Protein AF-A0A2X2BKD8-F1 (afdb_monomer_lite)

Structure (mmCIF, N/CA/C/O backbone):
data_AF-A0A2X2BKD8-F1
#
_entry.id   AF-A0A2X2BKD8-F1
#
loop_
_atom_site.group_PDB
_atom_site.id
_atom_site.type_symbol
_atom_site.label_atom_id
_atom_site.label_alt_id
_atom_site.label_comp_id
_atom_site.label_asym_id
_atom_site.label_entity_id
_atom_site.label_seq_id
_atom_site.pdbx_PDB_ins_code
_atom_site.Cartn_x
_atom_site.Cartn_y
_atom_site.Cartn_z
_atom_site.occupancy
_atom_site.B_iso_or_equiv
_atom_site.auth_seq_id
_atom_site.auth_comp_id
_atom_site.auth_asym_id
_atom_site.auth_atom_id
_atom_site.pdbx_PDB_model_num
ATOM 1 N N . MET A 1 1 ? -32.507 49.166 49.470 1.00 54.69 1 MET A N 1
ATOM 2 C CA . MET A 1 1 ? -31.838 47.847 49.554 1.00 54.69 1 MET A CA 1
ATOM 3 C C . MET A 1 1 ? -31.066 47.773 50.863 1.00 54.69 1 MET A C 1
ATOM 5 O O . MET A 1 1 ? -30.187 48.598 51.073 1.00 54.69 1 MET A O 1
ATOM 9 N N . SER A 1 2 ? -31.434 46.878 51.786 1.00 71.44 2 SER A N 1
ATOM 10 C CA . SER A 1 2 ? -30.731 46.770 53.073 1.00 71.44 2 SER A CA 1
ATOM 11 C C . SER A 1 2 ? -29.416 46.000 52.901 1.00 71.44 2 SER A C 1
ATOM 13 O O . SER A 1 2 ? -29.340 45.061 52.107 1.00 71.44 2 SER A O 1
ATOM 15 N N . ARG A 1 3 ? -28.379 46.369 53.668 1.00 70.19 3 ARG A N 1
ATOM 16 C CA . ARG A 1 3 ? -27.059 45.702 53.640 1.00 70.19 3 ARG A CA 1
ATOM 17 C C . ARG A 1 3 ? -27.162 44.182 53.849 1.00 70.19 3 ARG A C 1
ATOM 19 O O . ARG A 1 3 ? -26.378 43.430 53.288 1.00 70.19 3 ARG A O 1
ATOM 26 N N . ARG A 1 4 ? -28.167 43.726 54.604 1.00 75.31 4 ARG A N 1
ATOM 27 C CA . ARG A 1 4 ? -28.430 42.301 54.863 1.00 75.31 4 ARG A CA 1
ATOM 28 C C . ARG A 1 4 ? -29.038 41.578 53.657 1.00 75.31 4 ARG A C 1
ATOM 30 O O . ARG A 1 4 ? -28.643 40.450 53.387 1.00 75.31 4 ARG A O 1
ATOM 37 N N . GLY A 1 5 ? -29.920 42.236 52.900 1.00 74.06 5 GLY A N 1
ATOM 38 C CA . GLY A 1 5 ? -30.506 41.659 51.685 1.00 74.06 5 GLY A CA 1
ATOM 39 C C . GLY A 1 5 ? -29.478 41.456 50.570 1.00 74.06 5 GLY A C 1
ATOM 40 O O . GLY A 1 5 ? -29.537 40.456 49.862 1.00 74.06 5 GLY A O 1
ATOM 41 N N . PHE A 1 6 ? -28.490 42.353 50.467 1.00 72.62 6 PHE A N 1
ATOM 42 C CA . PHE A 1 6 ? -27.374 42.209 49.524 1.00 72.62 6 PHE A CA 1
ATOM 43 C C . PHE A 1 6 ? -26.434 41.052 49.903 1.00 72.62 6 PHE A C 1
ATOM 45 O O . PHE A 1 6 ? -26.053 40.264 49.047 1.00 72.62 6 PHE A O 1
ATOM 52 N N . ILE A 1 7 ? -26.113 40.891 51.193 1.00 76.38 7 ILE A N 1
ATOM 53 C CA . ILE A 1 7 ? -25.257 39.785 51.660 1.00 76.38 7 ILE A CA 1
ATOM 54 C C . ILE A 1 7 ? -25.951 38.426 51.480 1.00 76.38 7 ILE A C 1
ATOM 56 O O . ILE A 1 7 ? -25.318 37.474 51.032 1.00 76.38 7 ILE A O 1
ATOM 60 N N . GLN A 1 8 ? -27.253 38.326 51.769 1.00 68.69 8 GLN A N 1
ATOM 61 C CA . GLN A 1 8 ? -28.006 37.083 51.559 1.00 68.69 8 GLN A CA 1
ATOM 62 C C . GLN A 1 8 ? -28.082 36.689 50.079 1.00 68.69 8 GLN A C 1
ATOM 64 O O . GLN A 1 8 ? -27.883 35.525 49.743 1.00 68.69 8 GLN A O 1
ATOM 69 N N . SER A 1 9 ? -28.314 37.651 49.185 1.00 62.84 9 SER A N 1
ATOM 70 C CA . SER A 1 9 ? -28.346 37.379 47.743 1.00 62.84 9 SER A CA 1
ATOM 71 C C . SER A 1 9 ? -26.959 37.038 47.183 1.00 62.84 9 SER A C 1
ATOM 73 O O . SER A 1 9 ? -26.846 36.116 46.378 1.00 62.84 9 SER A O 1
ATOM 75 N N . ALA A 1 10 ? -25.892 37.678 47.671 1.00 61.44 10 ALA A N 1
ATOM 76 C CA . ALA A 1 10 ? -24.518 37.32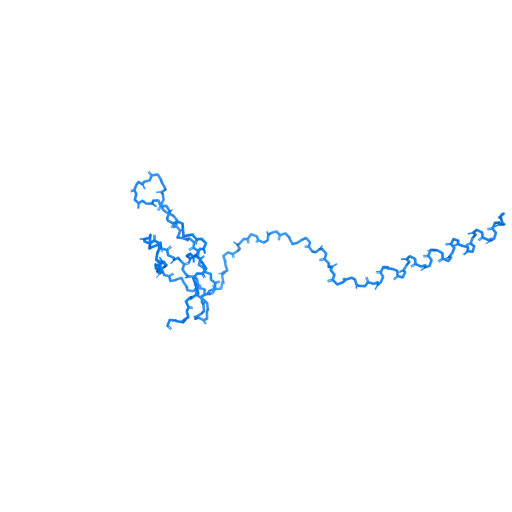2 47.313 1.00 61.44 10 ALA A CA 1
ATOM 77 C C . ALA A 1 10 ? -24.127 35.901 47.775 1.00 61.44 10 ALA A C 1
ATOM 79 O O . ALA A 1 10 ? -23.447 35.181 47.040 1.00 61.44 10 ALA A O 1
ATOM 80 N N . ALA A 1 11 ? -24.586 35.465 48.954 1.00 61.38 11 ALA A N 1
ATOM 81 C CA . ALA A 1 11 ? -24.326 34.121 49.479 1.00 61.38 11 ALA A CA 1
ATOM 82 C C . ALA A 1 11 ? -25.034 33.018 48.667 1.00 61.38 11 ALA A C 1
ATOM 84 O O . ALA A 1 11 ? -24.463 31.961 48.414 1.00 61.38 11 ALA A O 1
ATOM 85 N N . VAL A 1 12 ? -26.261 33.271 48.204 1.00 61.28 12 VAL A N 1
ATOM 86 C CA . VAL A 1 12 ? -27.016 32.311 47.379 1.00 61.28 12 VAL A CA 1
ATOM 87 C C . VAL A 1 12 ? -26.412 32.179 45.975 1.00 61.28 12 VAL A C 1
ATOM 89 O O . VAL A 1 12 ? -26.273 31.069 45.463 1.00 61.28 12 VAL A O 1
ATOM 92 N N . LEU A 1 13 ? -25.994 33.292 45.364 1.00 59.34 13 LEU A N 1
ATOM 93 C CA . LEU A 1 13 ? -25.395 33.293 44.022 1.00 59.34 13 LEU A CA 1
ATOM 94 C C . LEU A 1 13 ? -24.020 32.607 43.979 1.00 59.34 13 LEU A C 1
ATOM 96 O O . LEU A 1 13 ? -23.700 31.926 43.007 1.00 59.34 13 LEU A O 1
ATOM 100 N N . SER A 1 14 ? -23.223 32.743 45.040 1.00 56.53 14 SER A N 1
ATOM 101 C CA . SER A 1 14 ? -21.915 32.083 45.153 1.00 56.53 14 SER A CA 1
ATOM 102 C C . SER A 1 14 ? -22.023 30.575 45.415 1.00 56.53 14 SER A C 1
ATOM 104 O O . SER A 1 14 ? -21.198 29.814 44.911 1.00 56.53 14 SER A O 1
ATOM 106 N N . GLY A 1 15 ? -23.072 30.117 46.110 1.00 57.56 15 GLY A N 1
ATOM 107 C CA . GLY A 1 15 ? -23.341 28.688 46.310 1.00 57.56 15 GLY A CA 1
ATOM 108 C C . GLY A 1 15 ? -23.693 27.935 45.021 1.00 57.56 15 GLY A C 1
ATOM 109 O O . GLY A 1 15 ? -23.256 26.803 44.839 1.00 57.56 15 GLY A O 1
ATOM 110 N N . ALA A 1 16 ? -24.423 28.562 44.091 1.00 54.66 16 ALA A N 1
ATOM 111 C CA . ALA A 1 16 ? -24.854 27.919 42.843 1.00 54.66 16 ALA A CA 1
ATOM 112 C C . ALA A 1 16 ? -23.707 27.702 41.835 1.00 54.66 16 ALA A C 1
ATOM 114 O O . ALA A 1 16 ? -23.683 26.694 41.127 1.00 54.66 16 ALA A O 1
ATOM 115 N N . ALA A 1 17 ? -22.722 28.605 41.794 1.00 55.50 17 ALA A N 1
ATOM 116 C CA . ALA A 1 17 ? -21.574 28.491 40.892 1.00 55.50 17 ALA A CA 1
ATOM 117 C C . ALA A 1 17 ? -20.645 27.314 41.255 1.00 55.50 17 ALA A C 1
ATOM 119 O O . ALA A 1 17 ? -20.049 26.705 40.367 1.00 55.50 17 ALA A O 1
ATOM 120 N N . ALA A 1 18 ? -20.565 26.946 42.539 1.00 56.97 18 ALA A N 1
ATOM 121 C CA . ALA A 1 18 ? -19.753 25.819 43.000 1.00 56.97 18 ALA A CA 1
ATOM 122 C C . ALA A 1 18 ? -20.304 24.450 42.550 1.00 56.97 18 ALA A C 1
ATOM 124 O O . ALA A 1 18 ? -19.540 23.498 42.412 1.00 56.97 18 ALA A O 1
ATOM 125 N N . VAL A 1 19 ? -21.609 24.349 42.272 1.00 57.38 19 VAL A N 1
ATOM 126 C CA . VAL A 1 19 ? -22.254 23.093 41.837 1.00 57.38 19 VAL A CA 1
ATOM 127 C C . VAL A 1 19 ? -22.207 22.915 40.314 1.00 57.38 19 VAL A C 1
ATOM 129 O O . VAL A 1 19 ? -22.290 21.799 39.816 1.00 57.38 19 VAL A O 1
ATOM 132 N N . ALA A 1 20 ? -22.014 23.992 39.546 1.00 57.44 20 ALA A N 1
ATOM 133 C CA . ALA A 1 20 ? -21.862 23.899 38.091 1.00 57.44 20 ALA A CA 1
ATOM 134 C C . ALA A 1 20 ? -20.512 23.283 37.669 1.00 57.44 20 ALA A C 1
ATOM 136 O O . ALA A 1 20 ? -20.409 22.714 36.586 1.00 57.44 20 ALA A O 1
ATOM 137 N N . GLY A 1 21 ? -19.491 23.349 38.534 1.00 58.03 21 GLY A N 1
ATOM 138 C CA . GLY A 1 21 ? -18.180 22.733 38.298 1.00 58.03 21 GLY A CA 1
ATOM 139 C C . GLY A 1 21 ? -18.141 21.210 38.485 1.00 58.03 21 GLY A C 1
ATOM 140 O O . GLY A 1 21 ? -17.157 20.585 38.102 1.00 58.03 21 GLY A O 1
ATOM 141 N N . THR A 1 22 ? -19.187 20.600 39.058 1.00 59.28 22 THR A N 1
ATOM 142 C CA . THR A 1 22 ? -19.269 19.141 39.267 1.00 59.28 22 THR A CA 1
ATOM 143 C C . THR A 1 22 ? -20.071 18.422 38.183 1.00 59.28 22 THR A C 1
ATOM 145 O O . THR A 1 22 ? -20.149 17.192 38.187 1.00 59.28 22 THR A O 1
ATOM 148 N N . VAL A 1 23 ? -20.636 19.157 37.218 1.00 65.31 23 VAL A N 1
ATOM 149 C CA . VAL A 1 23 ? -21.273 18.559 36.044 1.00 65.31 23 VAL A CA 1
ATOM 150 C C . VAL A 1 23 ? -20.175 18.113 35.084 1.00 65.31 23 VAL A C 1
ATOM 152 O O . VAL A 1 23 ? -19.598 18.903 34.339 1.00 65.31 23 VAL A O 1
ATOM 155 N N . SER A 1 24 ? -19.882 16.815 35.121 1.00 67.38 24 SER A N 1
ATOM 156 C CA . SER A 1 24 ? -19.086 16.134 34.105 1.00 67.38 24 SER A CA 1
ATOM 157 C C . SER A 1 24 ? -19.745 16.338 32.737 1.00 67.38 24 SER A C 1
ATOM 159 O O . SER A 1 24 ? -20.770 15.736 32.420 1.00 67.38 24 SER A O 1
ATOM 161 N N . LEU A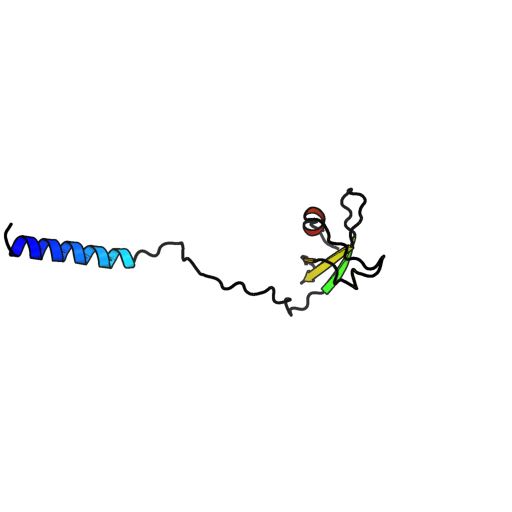 1 25 ? -19.176 17.230 31.927 1.00 72.88 25 LEU A N 1
ATOM 162 C CA . LEU A 1 25 ? -19.542 17.360 30.523 1.00 72.88 25 LEU A CA 1
ATOM 163 C C . LEU A 1 25 ? -18.900 16.192 29.755 1.00 72.88 25 LEU A C 1
ATOM 165 O O . LEU A 1 25 ? -17.701 15.951 29.922 1.00 72.88 25 LEU A O 1
ATOM 169 N N . PRO A 1 26 ? -19.637 15.482 28.881 1.00 71.69 26 PRO A N 1
ATOM 170 C CA . PRO A 1 26 ? -19.120 14.323 28.143 1.00 71.69 26 PRO A CA 1
ATOM 171 C C . PRO A 1 26 ? -18.136 14.699 27.020 1.00 71.69 26 PRO A C 1
ATOM 173 O O . PRO A 1 26 ? -17.791 13.865 26.187 1.00 71.69 26 PRO A O 1
ATOM 176 N N . PHE A 1 27 ? -17.684 15.952 26.974 1.00 71.00 27 PHE A N 1
ATOM 177 C CA . PHE A 1 27 ? -16.688 16.441 26.035 1.00 71.00 27 PHE A CA 1
ATOM 178 C C . PHE A 1 27 ? -15.534 17.078 26.812 1.00 71.00 27 PHE A C 1
ATOM 180 O O . PHE A 1 27 ? -15.663 18.133 27.428 1.00 71.00 27 PHE A O 1
ATOM 187 N N . SER A 1 28 ? -14.381 16.420 26.784 1.00 68.56 28 SER A N 1
ATOM 188 C CA . SER A 1 28 ? -13.120 16.963 27.283 1.00 68.56 28 SER A CA 1
ATOM 189 C C . SER A 1 28 ? -12.287 17.380 26.076 1.00 68.56 28 SER A C 1
ATOM 191 O O . SER A 1 28 ? -11.987 16.549 25.218 1.00 68.56 28 SER A O 1
ATOM 193 N N . ALA A 1 29 ? -11.915 18.657 25.984 1.00 66.69 29 ALA A N 1
ATOM 194 C CA . ALA A 1 29 ? -10.971 19.121 24.973 1.00 66.69 29 ALA A CA 1
ATOM 195 C C . ALA A 1 29 ? -9.560 18.645 25.354 1.00 66.69 29 ALA A C 1
ATOM 197 O O . ALA A 1 29 ? -8.791 19.363 25.987 1.00 66.69 29 ALA A O 1
ATOM 198 N N . ASN A 1 30 ? -9.232 17.400 25.011 1.00 65.00 30 ASN A N 1
ATOM 199 C CA . ASN A 1 30 ? -7.863 16.912 25.096 1.00 65.00 30 ASN A CA 1
ATOM 200 C C . ASN A 1 30 ? -7.074 17.502 23.924 1.00 65.00 30 ASN A C 1
ATOM 202 O O . ASN A 1 30 ? -7.277 17.125 22.769 1.00 65.00 30 ASN A O 1
ATOM 206 N N . ALA A 1 31 ? -6.171 18.437 24.216 1.00 59.59 31 ALA A N 1
ATOM 207 C CA . ALA A 1 31 ? -5.142 18.840 23.271 1.00 59.59 31 ALA A CA 1
ATOM 208 C C . ALA A 1 31 ? -4.134 17.689 23.150 1.00 59.59 31 ALA A C 1
ATOM 210 O O . ALA A 1 31 ? -3.122 17.645 23.848 1.00 59.59 31 ALA A O 1
ATOM 211 N N . GLN A 1 32 ? -4.436 16.716 22.290 1.00 61.28 32 GLN A N 1
ATOM 212 C CA . GLN A 1 32 ? -3.464 15.700 21.918 1.00 61.28 32 GLN A CA 1
ATOM 213 C C . GLN A 1 32 ? -2.353 16.408 21.135 1.00 61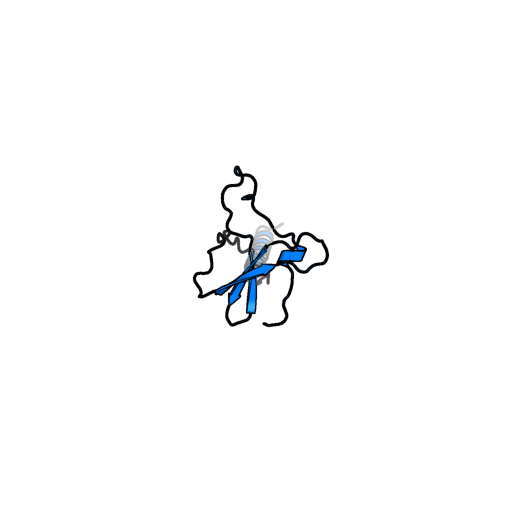.28 32 GLN A C 1
ATOM 215 O O . GLN A 1 32 ? -2.584 16.915 20.035 1.00 61.28 32 GLN A O 1
ATOM 220 N N . THR A 1 33 ? -1.138 16.443 21.686 1.00 58.66 33 THR A N 1
ATOM 221 C CA . THR A 1 33 ? 0.052 16.710 20.877 1.00 58.66 33 THR A CA 1
ATOM 222 C C . THR A 1 33 ? 0.028 15.744 19.692 1.00 58.66 33 THR A C 1
ATOM 224 O O . THR A 1 33 ? -0.289 14.565 19.899 1.00 58.66 33 THR A O 1
ATOM 227 N N . PRO A 1 34 ? 0.309 16.194 18.452 1.00 53.47 34 PRO A N 1
ATOM 228 C CA . PRO A 1 34 ? 0.394 15.277 17.334 1.00 53.47 34 PRO A CA 1
ATOM 229 C C . PRO A 1 34 ? 1.509 14.300 17.677 1.00 53.47 34 PRO A C 1
ATOM 231 O O . PRO A 1 34 ? 2.689 14.645 17.641 1.00 53.47 34 PRO A O 1
ATOM 234 N N . GLN A 1 35 ? 1.128 13.088 18.072 1.00 51.44 35 GLN A N 1
ATOM 235 C CA . GLN A 1 35 ? 2.037 11.966 18.081 1.00 51.44 35 GLN A CA 1
ATOM 236 C C . GLN A 1 35 ? 2.445 11.843 16.620 1.00 51.44 35 GLN A C 1
ATOM 238 O O . GLN A 1 35 ? 1.649 11.413 15.780 1.00 51.44 35 GLN A O 1
ATOM 243 N N . GLY A 1 36 ? 3.642 12.348 16.303 1.00 51.25 36 GLY A N 1
ATOM 244 C CA . GLY A 1 36 ? 4.265 12.119 15.012 1.00 51.25 36 GLY A CA 1
ATOM 245 C C . GLY A 1 36 ? 4.105 10.641 14.703 1.00 51.25 36 GLY A C 1
ATOM 246 O O . GLY A 1 36 ? 4.177 9.828 15.622 1.00 51.25 36 GLY A O 1
ATOM 247 N N . ILE A 1 37 ? 3.780 10.320 13.453 1.00 48.59 37 ILE A N 1
ATOM 248 C CA . ILE A 1 37 ? 3.559 8.954 12.981 1.00 48.59 37 ILE A CA 1
ATOM 249 C C . ILE A 1 37 ? 4.771 8.127 13.420 1.00 48.59 37 ILE A C 1
ATOM 251 O O . ILE A 1 37 ? 5.804 8.142 12.757 1.00 48.59 37 ILE A O 1
ATOM 255 N N . ARG A 1 38 ? 4.677 7.467 14.579 1.00 49.97 38 ARG A N 1
ATOM 256 C CA . ARG A 1 38 ? 5.677 6.510 15.022 1.00 49.97 38 ARG A CA 1
ATOM 257 C C . ARG A 1 38 ? 5.471 5.351 14.059 1.00 49.97 38 ARG A C 1
ATOM 259 O O . ARG A 1 38 ? 4.342 4.854 14.001 1.00 49.97 38 ARG A O 1
ATOM 266 N N . PRO A 1 39 ? 6.463 4.988 13.227 1.00 53.09 39 PRO A N 1
ATOM 267 C CA . PRO A 1 39 ? 6.377 3.726 12.522 1.00 53.09 39 PRO A CA 1
ATOM 268 C C . PRO A 1 39 ? 6.206 2.684 13.623 1.00 53.09 39 PRO A C 1
ATOM 270 O O . PRO A 1 39 ? 7.018 2.604 14.540 1.00 53.09 39 PRO A O 1
ATOM 273 N N . ASP A 1 40 ? 5.044 2.049 13.621 1.00 49.66 40 ASP A N 1
ATOM 274 C CA . ASP A 1 40 ? 4.649 1.069 14.611 1.00 49.66 40 ASP A CA 1
ATOM 275 C C . ASP A 1 40 ? 5.703 -0.048 14.568 1.00 49.66 40 ASP A C 1
ATOM 277 O O . ASP A 1 40 ? 5.737 -0.836 13.628 1.00 49.66 40 ASP A O 1
ATOM 281 N N . GLU A 1 41 ? 6.613 -0.070 15.547 1.00 50.84 41 GLU A N 1
ATOM 282 C CA . GLU A 1 41 ? 7.538 -1.178 15.822 1.00 50.84 41 GLU A CA 1
ATOM 283 C C . GLU A 1 41 ? 6.783 -2.349 16.466 1.00 50.84 41 GLU A C 1
ATOM 285 O O . GLU A 1 41 ? 7.187 -2.941 17.464 1.00 50.84 41 GLU A O 1
ATOM 290 N N . THR A 1 42 ? 5.636 -2.685 15.899 1.00 56.56 42 THR A N 1
ATOM 291 C CA . THR A 1 42 ? 5.058 -4.009 16.043 1.00 56.56 42 THR A CA 1
ATOM 292 C C . THR A 1 42 ? 5.338 -4.737 14.740 1.00 56.56 42 THR A C 1
ATOM 294 O O . THR A 1 42 ? 5.539 -4.103 13.713 1.00 56.56 42 THR A O 1
ATOM 297 N N . SER A 1 43 ? 5.459 -6.058 14.784 1.00 70.69 43 SER A N 1
ATOM 298 C CA . SER A 1 43 ? 5.910 -6.937 13.697 1.00 70.69 43 SER A CA 1
ATOM 299 C C . 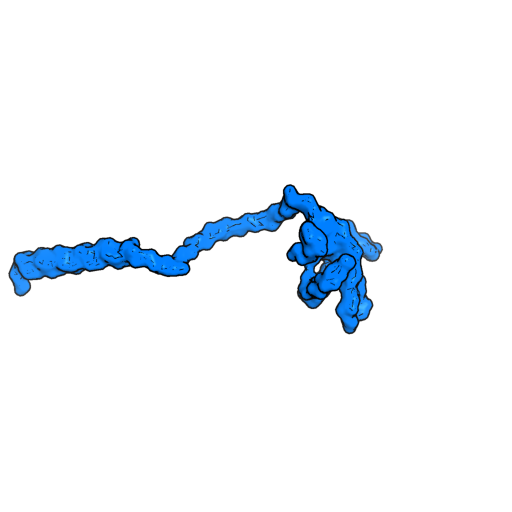SER A 1 43 ? 5.010 -6.911 12.444 1.00 70.69 43 SER A C 1
ATOM 301 O O . SER A 1 43 ? 4.407 -7.920 12.072 1.00 70.69 43 SER A O 1
ATOM 303 N N . GLU A 1 44 ? 4.866 -5.757 11.799 1.00 77.44 44 GLU A N 1
ATOM 304 C CA . GLU A 1 44 ? 4.106 -5.572 10.577 1.00 77.44 44 GLU A CA 1
ATOM 305 C C . GLU A 1 44 ? 4.918 -6.125 9.408 1.00 77.44 44 GLU A C 1
ATOM 307 O O . GLU A 1 44 ? 6.041 -5.708 9.124 1.00 77.44 44 GLU A O 1
ATOM 312 N N . THR A 1 45 ? 4.330 -7.077 8.694 1.00 88.00 45 THR A N 1
ATOM 313 C CA . THR A 1 45 ? 4.906 -7.597 7.461 1.00 88.00 45 THR A CA 1
ATOM 314 C C . THR A 1 45 ? 4.588 -6.641 6.322 1.00 88.00 45 THR A C 1
ATOM 316 O O . THR A 1 45 ? 3.424 -6.347 6.041 1.00 88.00 45 THR A O 1
ATOM 319 N N . ILE A 1 46 ? 5.626 -6.184 5.629 1.00 88.81 46 ILE A N 1
ATOM 320 C CA . ILE A 1 46 ? 5.479 -5.351 4.438 1.00 88.81 46 ILE A CA 1
ATOM 321 C C . ILE A 1 46 ? 5.331 -6.265 3.220 1.00 88.81 46 ILE A C 1
ATOM 323 O O . ILE A 1 46 ? 6.204 -7.084 2.939 1.00 88.81 46 ILE A O 1
ATOM 327 N N . LYS A 1 47 ? 4.238 -6.103 2.473 1.00 88.44 47 LYS A N 1
ATOM 328 C CA . LYS A 1 47 ? 4.020 -6.738 1.167 1.00 88.44 47 LYS A CA 1
ATOM 329 C C . LYS A 1 47 ? 3.868 -5.667 0.093 1.00 88.44 47 LYS A C 1
ATOM 331 O O . LYS A 1 47 ? 3.367 -4.579 0.367 1.00 88.44 47 LYS A O 1
ATOM 336 N N . TYR A 1 48 ? 4.263 -5.981 -1.133 1.00 87.69 48 TYR A N 1
ATOM 337 C CA . TYR A 1 48 ? 4.074 -5.092 -2.277 1.00 87.69 48 TYR A CA 1
ATOM 338 C C . TYR A 1 48 ? 2.977 -5.638 -3.187 1.00 87.69 48 TYR A C 1
ATOM 340 O O . TYR A 1 48 ? 2.923 -6.837 -3.454 1.00 87.69 48 TYR A O 1
ATOM 348 N N . SER A 1 49 ? 2.088 -4.761 -3.648 1.00 86.75 49 SER A N 1
ATOM 349 C CA . SER A 1 49 ? 1.082 -5.090 -4.659 1.00 86.75 49 SER A CA 1
ATOM 350 C C . SER A 1 49 ? 0.887 -3.930 -5.632 1.00 86.75 49 SER A C 1
ATOM 352 O O . SER A 1 49 ? 1.497 -2.875 -5.478 1.00 86.75 49 SER A O 1
ATOM 354 N N . ALA A 1 50 ? 0.051 -4.119 -6.651 1.00 87.19 50 ALA A N 1
ATOM 355 C CA . ALA A 1 50 ? -0.324 -3.065 -7.584 1.00 87.19 50 ALA A CA 1
ATOM 356 C C . ALA A 1 50 ? -1.790 -2.660 -7.391 1.00 87.19 50 ALA A C 1
ATOM 358 O O . ALA A 1 50 ? -2.654 -3.478 -7.066 1.00 87.19 50 ALA A O 1
ATOM 359 N N . CYS A 1 51 ? -2.089 -1.388 -7.638 1.00 86.88 51 CYS A N 1
ATOM 360 C CA . CYS A 1 51 ? -3.452 -0.885 -7.683 1.00 86.88 51 CYS A CA 1
ATOM 361 C C . CYS A 1 51 ? -4.182 -1.461 -8.906 1.00 86.88 51 CYS A C 1
ATOM 363 O O . CYS A 1 51 ? -3.883 -1.103 -10.043 1.00 86.88 51 CYS A O 1
ATOM 365 N N . LEU A 1 52 ? -5.166 -2.329 -8.668 1.00 81.62 52 LEU A N 1
ATOM 366 C CA . LEU A 1 52 ? -5.995 -2.946 -9.714 1.00 81.62 52 LEU A CA 1
ATOM 367 C C . LEU A 1 52 ? -7.258 -2.139 -10.038 1.00 81.62 52 LEU A C 1
ATOM 369 O O . LEU A 1 52 ? -8.131 -2.595 -10.772 1.00 81.62 52 LEU A O 1
ATOM 373 N N . VAL A 1 53 ? -7.381 -0.934 -9.482 1.00 74.88 53 VAL A N 1
ATOM 374 C CA . VAL A 1 53 ? -8.471 -0.033 -9.849 1.00 74.88 53 VAL A CA 1
ATOM 375 C C . VAL A 1 53 ? -8.246 0.378 -11.301 1.00 74.88 53 VAL A C 1
ATOM 377 O O . VAL A 1 53 ? -7.131 0.729 -11.678 1.00 74.88 53 VAL A O 1
ATOM 380 N N . ASN A 1 54 ? -9.299 0.307 -12.115 1.00 71.25 54 ASN A N 1
ATOM 381 C CA . ASN A 1 54 ? -9.280 0.501 -13.568 1.00 71.25 54 ASN A CA 1
ATOM 382 C C . ASN A 1 54 ? -9.008 1.964 -13.998 1.00 71.25 54 ASN A C 1
ATOM 384 O O . ASN A 1 54 ? -9.754 2.554 -14.769 1.00 71.25 54 ASN A O 1
ATOM 388 N N . CYS A 1 55 ? -7.975 2.593 -13.438 1.00 83.31 55 CYS A N 1
ATOM 389 C CA . CYS A 1 55 ? -7.457 3.904 -13.821 1.00 83.31 55 CYS A CA 1
ATOM 390 C C . CYS A 1 55 ? -6.241 3.799 -14.753 1.00 83.31 55 CYS A C 1
ATOM 392 O O . CYS A 1 55 ? -5.650 4.815 -15.095 1.00 83.31 55 CYS A O 1
ATOM 394 N N . GLY A 1 56 ? -5.829 2.581 -15.124 1.00 79.12 56 GLY A N 1
ATOM 395 C CA . GLY A 1 56 ? -4.724 2.316 -16.053 1.00 79.12 56 GLY A CA 1
ATOM 396 C C . GLY A 1 56 ? -3.318 2.479 -15.466 1.00 79.12 56 GLY A C 1
ATOM 397 O O . GLY A 1 56 ? -2.384 1.862 -15.963 1.00 79.12 56 GLY A O 1
ATOM 398 N N . SER A 1 57 ? -3.160 3.228 -14.372 1.00 78.12 57 SER A N 1
ATOM 399 C CA . SER A 1 57 ? -1.850 3.592 -13.813 1.00 78.12 57 SER A CA 1
ATOM 400 C C . SER A 1 57 ? -1.146 2.508 -12.989 1.00 78.12 57 SER A C 1
ATOM 402 O O . SER A 1 57 ? 0.020 2.690 -12.659 1.00 78.12 57 SER A O 1
ATOM 404 N N . ARG A 1 58 ? -1.836 1.416 -12.614 1.00 84.88 58 ARG A N 1
ATOM 405 C CA . ARG A 1 58 ? -1.298 0.264 -11.849 1.00 84.88 58 ARG A CA 1
ATOM 406 C C . ARG A 1 58 ? -0.270 0.634 -10.762 1.00 84.88 58 ARG A C 1
ATOM 408 O O . ARG A 1 58 ? 0.780 0.011 -10.654 1.00 84.88 58 ARG A O 1
ATOM 415 N N . CYS A 1 59 ? -0.573 1.650 -9.951 1.00 88.31 59 CYS A N 1
ATOM 416 C CA . CYS A 1 59 ? 0.389 2.211 -8.997 1.00 88.31 59 CYS A CA 1
ATOM 417 C C . CYS A 1 59 ? 0.913 1.157 -7.996 1.00 88.31 59 CYS A C 1
ATOM 419 O O . CYS A 1 59 ? 0.101 0.363 -7.508 1.00 88.31 59 CYS A O 1
ATOM 421 N N . PRO A 1 60 ? 2.206 1.185 -7.626 1.00 88.50 60 PRO A N 1
ATOM 422 C CA . PRO A 1 60 ? 2.770 0.312 -6.604 1.00 88.50 60 PRO A CA 1
ATOM 423 C C . PRO A 1 60 ? 2.223 0.675 -5.219 1.00 88.50 60 PRO A C 1
ATOM 425 O O . PRO A 1 60 ? 2.146 1.841 -4.833 1.00 88.50 60 PRO A O 1
ATOM 428 N N . LEU A 1 61 ? 1.811 -0.336 -4.463 1.00 88.81 61 LEU A N 1
ATOM 429 C CA . LEU A 1 61 ? 1.241 -0.215 -3.127 1.00 88.81 61 LEU A CA 1
ATOM 430 C C . LEU A 1 61 ? 2.167 -0.908 -2.127 1.00 88.81 61 LEU A C 1
ATOM 432 O O . LEU A 1 61 ? 2.409 -2.111 -2.233 1.00 88.81 61 LEU A O 1
ATOM 436 N N . LYS A 1 62 ? 2.639 -0.163 -1.121 1.00 89.88 62 LYS A N 1
ATOM 437 C CA . LYS A 1 62 ? 3.345 -0.719 0.038 1.00 89.88 62 LYS A CA 1
ATOM 438 C C . LYS A 1 62 ? 2.318 -1.058 1.115 1.00 89.88 62 LYS A C 1
ATOM 440 O O . LYS A 1 62 ? 1.776 -0.171 1.775 1.00 89.88 62 LYS A O 1
ATOM 445 N N . VAL A 1 63 ? 2.004 -2.337 1.252 1.00 89.94 63 VAL A N 1
ATOM 446 C CA . VAL A 1 63 ? 0.941 -2.852 2.117 1.00 89.94 63 VAL A CA 1
ATOM 447 C C . VAL A 1 63 ? 1.532 -3.277 3.456 1.00 89.94 63 VAL A C 1
ATOM 449 O O . VAL A 1 63 ? 2.394 -4.150 3.510 1.00 89.94 63 VAL A O 1
ATOM 452 N N . HIS A 1 64 ? 1.045 -2.674 4.535 1.00 89.00 64 HIS A N 1
ATOM 453 C CA . HIS A 1 64 ? 1.385 -3.039 5.905 1.00 89.00 64 HIS A CA 1
ATOM 454 C C . HIS A 1 64 ? 0.367 -4.059 6.415 1.00 89.00 64 HIS A C 1
ATOM 456 O O . HIS A 1 64 ? -0.829 -3.752 6.513 1.00 89.00 64 HIS A O 1
ATOM 462 N N . VAL A 1 65 ? 0.832 -5.275 6.699 1.00 88.31 65 VAL A N 1
ATOM 463 C CA . VAL A 1 65 ? 0.006 -6.397 7.156 1.00 88.31 65 VAL A CA 1
ATOM 464 C C . VAL A 1 65 ? 0.382 -6.757 8.586 1.00 88.31 65 VAL A C 1
ATOM 466 O O . VAL A 1 65 ? 1.545 -7.029 8.872 1.00 88.31 65 VAL A O 1
ATOM 469 N N . LYS A 1 66 ? -0.611 -6.818 9.468 1.00 87.12 66 LYS A N 1
ATOM 470 C CA . LYS A 1 66 ? -0.461 -7.259 10.856 1.00 87.12 66 LYS A CA 1
ATOM 471 C C . LYS A 1 66 ? -1.549 -8.279 11.157 1.00 87.12 66 LYS A C 1
ATOM 473 O O . LYS A 1 66 ? -2.698 -8.061 10.782 1.00 87.12 66 LYS A O 1
ATOM 478 N N . ASP A 1 67 ? -1.177 -9.408 11.755 1.00 86.62 67 ASP A N 1
ATOM 479 C CA . ASP A 1 67 ? -2.104 -10.501 12.094 1.00 86.62 67 ASP A CA 1
ATOM 480 C C . ASP A 1 67 ? -2.951 -10.984 10.896 1.00 86.62 67 ASP A C 1
ATOM 482 O O . ASP A 1 67 ? -4.135 -11.287 11.014 1.00 86.62 67 ASP A O 1
ATOM 486 N N . GLY A 1 68 ? -2.357 -10.996 9.695 1.00 84.19 68 GLY A N 1
ATOM 487 C CA . GLY A 1 68 ? -3.038 -11.378 8.450 1.00 84.19 68 GLY A CA 1
ATOM 488 C C . GLY A 1 68 ? -3.994 -10.322 7.875 1.00 84.19 68 GLY A C 1
ATOM 489 O O . GLY A 1 68 ? -4.531 -10.518 6.787 1.00 84.19 68 GLY A O 1
ATOM 490 N N . VAL A 1 69 ? -4.168 -9.179 8.544 1.00 84.44 69 VAL A N 1
ATOM 491 C CA . VAL A 1 69 ? -5.056 -8.090 8.119 1.00 84.44 69 VAL A CA 1
ATOM 492 C C . VAL A 1 69 ? -4.244 -6.903 7.605 1.00 84.44 69 VAL A C 1
ATOM 494 O O . VAL A 1 69 ? -3.229 -6.507 8.180 1.00 84.44 69 VAL A O 1
ATOM 497 N N . ILE A 1 70 ? -4.703 -6.293 6.510 1.00 87.19 70 ILE A N 1
ATOM 498 C CA . ILE A 1 70 ? -4.105 -5.059 5.992 1.00 87.19 70 ILE A CA 1
ATOM 499 C C . ILE A 1 70 ? -4.475 -3.903 6.919 1.00 87.19 70 ILE A C 1
ATOM 501 O O . ILE A 1 70 ? -5.636 -3.498 6.992 1.00 87.19 70 ILE A O 1
ATOM 505 N N . ARG A 1 71 ? -3.475 -3.343 7.599 1.00 86.94 71 ARG A N 1
ATOM 506 C CA . ARG A 1 71 ? -3.649 -2.222 8.528 1.00 86.94 71 ARG A CA 1
ATOM 507 C C . ARG A 1 71 ? -3.626 -0.881 7.807 1.00 86.94 71 ARG A C 1
ATOM 509 O O . ARG A 1 71 ? -4.393 0.023 8.142 1.00 86.94 71 ARG A O 1
ATOM 516 N N . ARG A 1 72 ? -2.727 -0.749 6.828 1.00 86.75 72 ARG A N 1
ATOM 517 C CA . ARG A 1 72 ? -2.489 0.492 6.089 1.00 86.75 72 ARG A CA 1
ATOM 518 C C . ARG A 1 72 ? -1.818 0.215 4.747 1.00 86.75 72 ARG A C 1
ATOM 520 O O . ARG A 1 72 ? -1.045 -0.726 4.603 1.00 86.75 72 ARG A O 1
ATOM 527 N N . ILE A 1 73 ? -2.071 1.095 3.784 1.00 88.50 73 ILE A N 1
ATOM 528 C CA . ILE A 1 73 ? -1.300 1.190 2.545 1.00 88.50 73 ILE A CA 1
ATOM 529 C C . ILE A 1 73 ? -0.520 2.504 2.574 1.00 88.50 73 ILE A C 1
ATOM 531 O O . ILE A 1 73 ? -1.100 3.584 2.723 1.00 88.50 73 ILE A O 1
ATOM 535 N N . SER A 1 74 ? 0.797 2.397 2.456 1.00 86.50 74 SER A N 1
ATOM 536 C CA . SER A 1 74 ? 1.731 3.517 2.434 1.00 86.50 74 SER A CA 1
ATOM 537 C C . SER A 1 74 ? 2.286 3.721 1.027 1.00 86.50 74 SER A C 1
ATOM 539 O O . SER A 1 74 ? 2.160 2.867 0.146 1.00 86.50 74 SER A O 1
ATOM 541 N N . ASN A 1 75 ? 2.899 4.881 0.818 1.00 86.62 75 ASN A N 1
ATOM 542 C CA . ASN A 1 75 ? 3.659 5.139 -0.396 1.00 86.62 75 ASN A CA 1
ATOM 543 C C . ASN A 1 75 ? 4.950 4.309 -0.361 1.00 86.62 75 ASN A C 1
ATOM 545 O O . ASN A 1 75 ? 5.460 3.980 0.716 1.00 86.62 75 ASN A O 1
ATOM 549 N N . GLU A 1 76 ? 5.489 3.997 -1.532 1.00 82.00 76 GLU A N 1
ATOM 550 C CA . GLU A 1 76 ? 6.829 3.430 -1.630 1.00 82.00 76 GLU A CA 1
ATOM 551 C C . GLU A 1 76 ? 7.875 4.393 -1.053 1.00 82.00 76 GLU A C 1
ATOM 553 O O . GLU A 1 76 ? 7.723 5.620 -1.097 1.00 82.00 76 GLU A O 1
ATOM 558 N N . THR A 1 77 ? 8.916 3.830 -0.448 1.00 76.06 77 THR A N 1
ATOM 559 C CA . THR A 1 77 ? 10.063 4.585 0.056 1.00 76.06 77 THR A CA 1
ATOM 560 C C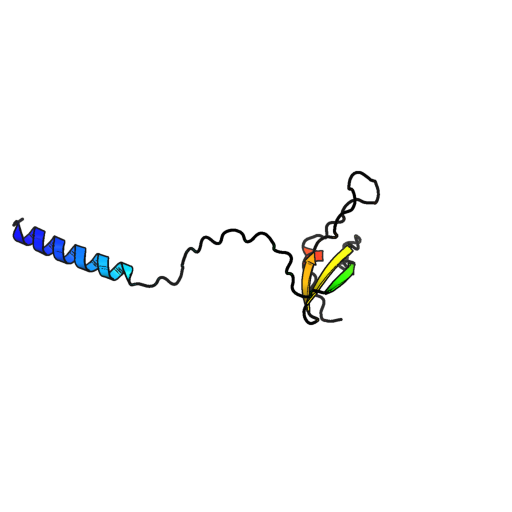 . THR A 1 77 ? 10.901 4.998 -1.142 1.00 76.06 77 THR A C 1
ATOM 562 O O . THR A 1 77 ? 11.491 4.154 -1.805 1.00 76.06 77 THR A O 1
ATOM 565 N N . MET A 1 78 ? 10.839 6.287 -1.447 1.00 68.12 78 MET A N 1
ATOM 566 C CA . MET A 1 78 ? 11.375 6.906 -2.650 1.00 68.12 78 MET A CA 1
ATOM 567 C C . MET A 1 78 ? 12.884 6.736 -2.795 1.00 68.12 78 MET A C 1
ATOM 569 O O . MET A 1 78 ? 13.609 6.762 -1.801 1.00 68.12 78 MET A O 1
ATOM 573 N N . PHE A 1 79 ? 13.324 6.647 -4.045 1.00 70.75 79 PHE A N 1
ATOM 574 C CA . PHE A 1 79 ? 14.710 6.629 -4.472 1.00 70.75 79 PHE A CA 1
ATOM 575 C C . PHE A 1 79 ? 14.870 7.749 -5.517 1.00 70.75 79 PHE A C 1
ATOM 577 O O . PHE A 1 79 ? 14.243 7.681 -6.550 1.00 70.75 79 PHE A O 1
ATOM 584 N N . ASP A 1 80 ? 15.589 8.822 -5.186 1.00 79.81 80 ASP A N 1
ATOM 585 C CA . ASP A 1 80 ? 15.948 9.993 -6.018 1.00 79.81 80 ASP A CA 1
ATOM 586 C C . ASP A 1 80 ? 15.003 10.483 -7.161 1.00 79.81 80 ASP A C 1
ATOM 588 O O . ASP A 1 80 ? 15.018 9.974 -8.281 1.00 79.81 80 ASP A O 1
ATOM 592 N N . ASP A 1 81 ? 14.263 11.579 -6.919 1.00 80.12 81 ASP A N 1
ATOM 59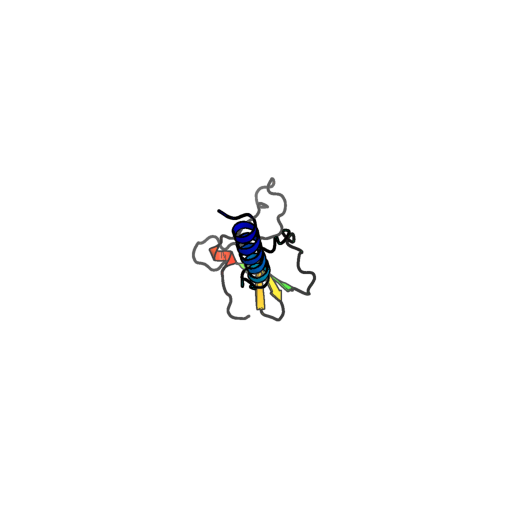3 C CA . ASP A 1 81 ? 13.318 12.198 -7.882 1.00 80.12 81 ASP A CA 1
ATOM 594 C C . ASP A 1 81 ? 14.022 12.978 -9.001 1.00 80.12 81 ASP A C 1
ATOM 596 O O . ASP A 1 81 ? 13.403 13.327 -10.005 1.00 80.12 81 ASP A O 1
ATOM 600 N N . SER A 1 82 ? 15.321 13.255 -8.838 1.00 84.00 82 SER A N 1
ATOM 601 C CA . SER A 1 82 ? 16.116 13.939 -9.859 1.00 84.00 82 SER A CA 1
ATOM 602 C C . SER A 1 82 ? 16.507 13.012 -11.011 1.00 84.00 82 SER A C 1
ATOM 604 O O . SER A 1 82 ? 16.736 13.478 -12.129 1.00 84.00 82 SER A O 1
ATOM 606 N N . THR A 1 83 ? 16.519 11.698 -10.771 1.00 86.50 83 THR A N 1
ATOM 607 C CA . THR A 1 83 ? 16.848 10.708 -11.792 1.00 86.50 83 THR A CA 1
ATOM 608 C C . THR A 1 83 ? 15.583 10.211 -12.495 1.00 86.50 83 THR A C 1
ATOM 610 O O . THR A 1 83 ? 14.672 9.635 -11.892 1.00 86.50 83 THR A O 1
ATOM 613 N N . PHE A 1 84 ? 15.526 10.398 -13.817 1.00 80.62 84 PHE A N 1
ATOM 614 C CA . PHE A 1 84 ? 14.411 9.927 -14.636 1.00 80.62 84 PHE A CA 1
ATOM 615 C C . PHE A 1 84 ? 14.210 8.410 -14.482 1.00 80.62 84 PHE A C 1
ATOM 617 O O . PHE A 1 84 ? 15.143 7.626 -14.633 1.00 80.62 84 PHE A O 1
ATOM 624 N N . GLY A 1 85 ? 12.973 7.999 -14.191 1.00 81.38 85 GLY A N 1
ATOM 625 C CA . GLY A 1 85 ? 12.615 6.596 -13.948 1.00 81.38 85 GLY A CA 1
ATOM 626 C C . GLY A 1 85 ? 12.706 6.144 -12.488 1.00 81.38 85 GLY A C 1
ATOM 627 O O . GLY A 1 85 ? 12.190 5.075 -12.178 1.00 81.38 85 GLY A O 1
ATOM 628 N N . LEU A 1 86 ? 13.271 6.960 -11.593 1.00 83.81 86 LEU A N 1
ATOM 629 C CA . LEU A 1 86 ? 13.318 6.680 -10.152 1.00 83.81 86 LEU A CA 1
ATOM 630 C C . LEU A 1 86 ? 12.308 7.512 -9.338 1.00 83.81 86 LEU A C 1
ATOM 632 O O . LEU A 1 86 ? 12.117 7.271 -8.152 1.00 83.81 86 LEU A O 1
ATOM 636 N N . HIS A 1 87 ? 11.572 8.413 -9.996 1.00 84.50 87 HIS A N 1
ATOM 637 C CA . HIS A 1 87 ? 10.515 9.227 -9.390 1.00 84.50 87 HIS A CA 1
ATOM 638 C C . HIS A 1 87 ? 9.522 8.442 -8.515 1.00 84.50 87 HIS A C 1
ATOM 640 O O . HIS A 1 87 ? 9.167 7.293 -8.786 1.00 84.50 87 HIS A O 1
ATOM 646 N N . GLN A 1 88 ? 9.011 9.103 -7.475 1.00 85.69 88 GLN A N 1
ATOM 647 C CA . GLN A 1 88 ? 8.105 8.458 -6.531 1.00 85.69 88 GLN A CA 1
ATOM 648 C C . GLN A 1 88 ? 6.718 8.326 -7.134 1.00 85.69 88 GLN A C 1
ATOM 650 O O . GLN A 1 88 ? 6.019 9.326 -7.331 1.00 85.69 88 GLN A O 1
ATOM 655 N N . ILE A 1 89 ? 6.230 7.104 -7.278 1.00 84.06 89 ILE A N 1
ATOM 656 C CA . ILE A 1 89 ? 4.839 6.872 -7.621 1.00 84.06 89 ILE A CA 1
ATOM 657 C C . ILE A 1 89 ? 4.021 6.906 -6.330 1.00 84.06 89 ILE A C 1
ATOM 659 O O . ILE A 1 89 ? 4.071 6.024 -5.472 1.00 84.06 89 ILE A O 1
ATOM 663 N N . ARG A 1 90 ? 3.227 7.970 -6.174 1.00 86.50 90 ARG A N 1
ATOM 664 C CA . ARG A 1 90 ? 2.334 8.159 -5.023 1.00 86.50 90 ARG A CA 1
ATOM 665 C C . ARG A 1 90 ? 0.927 7.674 -5.375 1.00 86.50 90 ARG A C 1
ATOM 667 O O . ARG A 1 90 ? 0.250 8.326 -6.173 1.00 86.50 90 ARG A O 1
ATOM 674 N N . PRO A 1 91 ? 0.430 6.579 -4.772 1.00 87.31 91 PRO A N 1
ATOM 675 C CA . PRO A 1 91 ? -0.912 6.089 -5.066 1.00 87.31 91 PRO A CA 1
ATOM 676 C C . PRO A 1 91 ? -1.970 7.129 -4.697 1.00 87.31 91 PRO A C 1
ATOM 678 O O . PRO A 1 91 ? -1.853 7.809 -3.677 1.00 87.31 91 PRO A O 1
ATOM 681 N N . CYS A 1 92 ? -3.033 7.244 -5.491 1.00 89.38 92 CYS A N 1
ATOM 682 C CA . CYS A 1 92 ? -4.145 8.143 -5.185 1.00 89.38 92 CYS A CA 1
ATOM 683 C C . CYS A 1 92 ? -4.953 7.653 -3.967 1.00 89.38 92 CYS A C 1
ATOM 685 O O . CYS A 1 92 ? -4.783 6.528 -3.487 1.00 89.38 92 CYS A O 1
ATOM 687 N N . LEU A 1 93 ? -5.883 8.482 -3.476 1.00 88.88 93 LEU A N 1
ATOM 688 C CA . LEU A 1 93 ? -6.725 8.127 -2.327 1.00 88.88 93 LEU A CA 1
ATOM 689 C C . LEU A 1 93 ? -7.491 6.814 -2.554 1.00 88.88 93 LEU A C 1
ATOM 691 O O . LEU A 1 93 ? -7.560 5.993 -1.646 1.00 88.88 93 LEU A O 1
ATOM 695 N N . ARG A 1 94 ? -7.967 6.584 -3.786 1.00 88.38 94 ARG A N 1
ATOM 696 C CA . ARG A 1 94 ? -8.653 5.345 -4.184 1.00 88.38 94 ARG A CA 1
ATOM 697 C C . ARG A 1 94 ? -7.747 4.120 -4.068 1.00 88.38 94 ARG A C 1
ATOM 699 O O . ARG A 1 94 ? -8.195 3.088 -3.588 1.00 88.38 94 ARG A O 1
ATOM 706 N N . GLY A 1 95 ? -6.483 4.238 -4.488 1.00 88.31 95 GLY A N 1
ATOM 707 C CA . GLY A 1 95 ? -5.493 3.159 -4.398 1.00 88.31 95 GLY A CA 1
ATOM 708 C C . GLY A 1 95 ? -5.132 2.819 -2.951 1.00 88.31 95 GLY A C 1
ATOM 709 O O . GLY A 1 95 ? -5.009 1.652 -2.597 1.00 88.31 95 GLY A O 1
ATOM 710 N N . ARG A 1 96 ? -5.045 3.832 -2.082 1.00 87.69 96 ARG A N 1
ATOM 711 C CA . ARG A 1 96 ? -4.791 3.629 -0.645 1.00 87.69 96 ARG A CA 1
ATOM 712 C C . ARG A 1 96 ? -6.009 3.137 0.135 1.00 87.69 96 ARG A C 1
ATOM 714 O O . ARG A 1 96 ? -5.843 2.613 1.231 1.00 87.69 96 ARG A O 1
ATOM 721 N N . SER A 1 97 ? -7.216 3.307 -0.401 1.00 86.25 97 SER A N 1
ATOM 722 C CA . SER A 1 97 ? -8.457 2.850 0.228 1.00 86.25 97 SER A CA 1
ATOM 723 C C . SER A 1 97 ? -8.939 1.495 -0.293 1.00 86.25 97 SER A C 1
ATOM 725 O O . SER A 1 97 ? -10.058 1.093 0.034 1.00 86.25 97 SER A O 1
ATOM 727 N N . VAL A 1 98 ? -8.150 0.794 -1.118 1.00 82.56 98 VAL A N 1
ATOM 728 C CA . VAL A 1 98 ? -8.527 -0.542 -1.594 1.00 82.56 98 VAL A CA 1
ATOM 729 C C . VAL A 1 98 ? -8.569 -1.494 -0.401 1.00 82.56 98 VAL A C 1
ATOM 731 O O . VAL A 1 98 ? -7.578 -1.700 0.295 1.00 82.56 98 VAL A O 1
ATOM 734 N N . ARG A 1 99 ? -9.738 -2.093 -0.178 1.00 73.81 99 ARG A N 1
ATOM 735 C CA . ARG A 1 99 ? -9.957 -3.119 0.843 1.00 73.81 99 ARG A CA 1
ATOM 736 C C . ARG A 1 99 ? -9.792 -4.484 0.188 1.00 73.81 99 ARG A C 1
ATOM 738 O O . ARG A 1 99 ? -10.701 -4.932 -0.507 1.00 73.81 99 ARG A O 1
ATOM 745 N N . TRP A 1 100 ? -8.641 -5.127 0.368 1.00 68.19 100 TRP A N 1
ATOM 746 C CA . TRP A 1 100 ? -8.482 -6.517 -0.061 1.00 68.19 100 TRP A CA 1
ATOM 747 C C . TRP A 1 100 ? -9.179 -7.411 0.964 1.00 68.19 100 TRP A C 1
ATOM 749 O O . TRP A 1 100 ? -8.913 -7.311 2.161 1.00 68.19 100 TRP A O 1
ATOM 759 N N . LYS A 1 101 ? -10.100 -8.255 0.500 1.00 56.00 101 LYS A N 1
ATOM 760 C CA . LYS A 1 101 ? -10.719 -9.296 1.322 1.00 56.00 101 LYS A CA 1
ATOM 761 C C . LYS A 1 101 ? -9.840 -10.538 1.231 1.00 56.00 101 LYS A C 1
ATOM 763 O O . LYS A 1 101 ? -10.068 -11.344 0.344 1.00 56.00 101 LYS A O 1
ATOM 768 N N . ASN A 1 102 ? -8.887 -10.618 2.157 1.00 46.41 102 ASN A N 1
ATOM 769 C CA . ASN A 1 102 ? -8.062 -11.774 2.524 1.00 46.41 102 ASN A CA 1
ATOM 770 C C . ASN A 1 102 ? -7.175 -12.340 1.393 1.00 46.41 102 ASN A C 1
ATOM 772 O O . ASN A 1 102 ? -7.568 -12.402 0.233 1.00 46.41 102 ASN A O 1
ATOM 776 N N . LEU A 1 103 ? -5.937 -12.692 1.747 1.00 47.75 103 LEU A N 1
ATOM 777 C CA . LEU A 1 103 ? -4.993 -13.388 0.870 1.00 47.75 103 LEU A CA 1
ATOM 778 C C . LEU A 1 103 ? -5.132 -14.900 1.060 1.00 47.75 103 LEU A C 1
ATOM 780 O O . LEU A 1 103 ? -5.416 -15.290 2.216 1.00 47.75 103 LEU A O 1
#

InterPro domains:
  IPR006311 Twin-arginine translocation pathway, signal sequence [PS51318] (1-31)
  IPR006963 Molybdopterin oxidoreductase, 4Fe-4S domain [PF04879] (47-98)
  IPR006963 Molybdopterin oxidoreductase, 4Fe-4S domain [PS51669] (44-103)
  IPR006963 Molybdopterin oxidoreductase, 4Fe-4S domain [SM00926] (44-103)
  IPR019546 Twin-arginine translocation pathway, signal sequence, bacterial/archaeal [TIGR01409] (2-31)
  IPR027467 Molybdopterin oxidoreductase, molybdopterin cofactor binding site [PS00551] (49-67)
  IPR050612 Prokaryotic Molybdopterin Oxidoreductases [PTHR43742] (1-99)

Sequence (103 aa):
MSRRGFIQSAAVLSGAAAVAGTVSLPFSANAQTPQGIRPDETSETIKYSACLVNCGSRCPLKVHVKDGVIRRISNETMFDDSTFGLHQIRPCLRGRSVRWKNL

Radius of gyration: 28.85 Å; chains: 1; bounding box: 49×61×71 Å

pLDDT: mean 73.63, std 13.4, range [46.41, 89.94]

Organism: Proteus mirabilis (NCBI:txid584)

Secondary structure (DSSP, 8-state):
--HHHHHHHHHHHHHHHHHHTT---S---------------S-PEEEEEE--SSSS---EEEEEEETTEEEEEE------TTSTTT------HHHHT------

Foldseek 3Di:
DDPVVVVVVVVVVVVVVVVVVPPPDPDDPPPDDPPPPDVPPDPWDWDWAFQPPPPPPRFIWTFTDDPQATPWTDWDDFDDCPDPPRRTRGDDPSSGPDGDDGD